Protein AF-A0A7V8DFF9-F1 (afdb_monomer_lite)

Radius of gyration: 15.07 Å; chains: 1; bounding box: 38×27×42 Å

pLDDT: mean 95.69, std 2.93, range [72.56, 98.31]

Foldseek 3Di:
DVVVPDFDFEEPDWDWDADPLWIKTHYDPVQAQWDQDPPPGIDRRHGDRMDTDQEAEAADAPVPADPDDDWDWDDDPDRRIHTYHYDHCPDPCRVVVVVVRNCCSVVVDPDDD

Sequence (113 aa):
LLARGAVFVADDNTDLAVRDGRLYATAPSAIIGLIEVRGIGVVAIGGAAETEVRVVIDLVTPDEVERMPEEQWCEVVAGIRMRRFALAAFEASATAKVAVAVQVATGCLPLIS

Secondary structure (DSSP, 8-state):
-GGGTPPP--SS--EEEEETTEEEEE--GGGTTEEEETTTEEEE----S-EE--EEEEEE-GGG--SSPPPEEEEEETTEEEEEEEEETTSTTHHHHHHHHHHHHTTSS----

Structure (mmCIF, N/CA/C/O backbone):
data_AF-A0A7V8DFF9-F1
#
_entry.id   AF-A0A7V8DFF9-F1
#
loop_
_atom_site.group_PDB
_atom_site.id
_atom_site.type_symbol
_atom_site.label_atom_id
_atom_site.label_alt_id
_atom_site.label_comp_id
_atom_site.label_asym_id
_atom_site.label_entity_id
_atom_site.label_seq_id
_atom_site.pdbx_PDB_ins_code
_atom_site.Cartn_x
_atom_site.Cartn_y
_atom_site.Cartn_z
_atom_site.occupancy
_atom_site.B_iso_or_equiv
_atom_site.auth_seq_id
_atom_site.auth_comp_id
_atom_site.auth_asym_id
_atom_site.auth_atom_id
_atom_site.pdbx_PDB_model_num
ATOM 1 N N . LEU A 1 1 ? 4.960 -9.291 -4.410 1.00 94.31 1 LEU A N 1
ATOM 2 C CA . LEU A 1 1 ? 3.680 -9.580 -3.715 1.00 94.31 1 LEU A CA 1
ATOM 3 C C . LEU A 1 1 ? 2.806 -10.547 -4.511 1.00 94.31 1 LEU A C 1
ATOM 5 O O . LEU A 1 1 ? 2.477 -11.591 -3.969 1.00 94.31 1 LEU A O 1
ATOM 9 N N . LEU A 1 2 ? 2.508 -10.268 -5.787 1.00 94.50 2 LEU A N 1
ATOM 10 C CA . LEU A 1 2 ? 1.692 -11.138 -6.658 1.00 94.50 2 LEU A CA 1
ATOM 11 C C . LEU A 1 2 ? 2.149 -12.607 -6.676 1.00 94.50 2 LEU A C 1
ATOM 13 O O . LEU A 1 2 ? 1.358 -13.504 -6.414 1.00 94.50 2 LEU A O 1
ATOM 17 N N . ALA A 1 3 ? 3.453 -12.858 -6.844 1.00 92.81 3 ALA A N 1
ATOM 18 C CA . ALA A 1 3 ? 4.028 -14.212 -6.813 1.00 92.81 3 ALA A CA 1
ATOM 19 C C . ALA A 1 3 ? 3.839 -14.967 -5.476 1.00 92.81 3 ALA A C 1
ATOM 21 O O . ALA A 1 3 ? 4.092 -16.164 -5.402 1.00 92.81 3 ALA A O 1
ATOM 22 N N . ARG A 1 4 ? 3.419 -14.274 -4.408 1.00 92.19 4 ARG A N 1
ATOM 23 C CA . ARG A 1 4 ? 3.122 -14.839 -3.081 1.00 92.19 4 ARG A CA 1
ATOM 24 C C . ARG A 1 4 ? 1.612 -14.924 -2.809 1.00 92.19 4 ARG A C 1
ATOM 26 O O . ARG A 1 4 ? 1.224 -15.104 -1.661 1.00 92.19 4 ARG A O 1
ATOM 33 N N . GLY A 1 5 ? 0.774 -14.764 -3.836 1.00 93.69 5 GLY A N 1
ATOM 34 C CA . GLY A 1 5 ? -0.683 -14.884 -3.738 1.00 93.69 5 GLY A CA 1
ATOM 35 C C . GLY A 1 5 ? -1.423 -13.601 -3.354 1.00 93.69 5 GLY A C 1
ATOM 36 O O . GLY A 1 5 ? -2.611 -1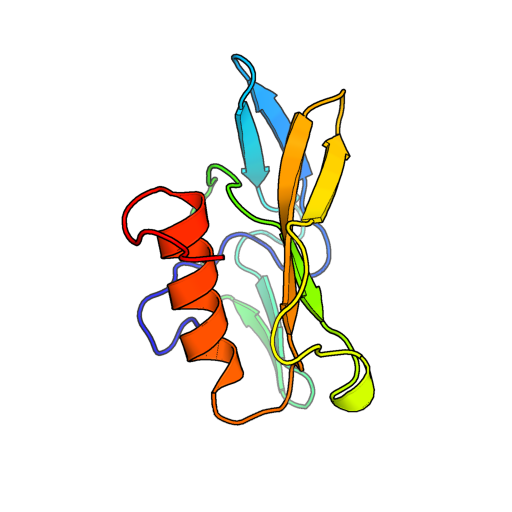3.664 -3.057 1.00 93.69 5 GLY A O 1
ATOM 37 N N . ALA A 1 6 ? -0.758 -12.440 -3.350 1.00 96.06 6 ALA A N 1
ATOM 38 C CA . ALA A 1 6 ? -1.467 -11.168 -3.208 1.00 96.06 6 ALA A CA 1
ATOM 39 C C . ALA A 1 6 ? -2.310 -10.877 -4.458 1.00 96.06 6 ALA A C 1
ATOM 41 O O . ALA A 1 6 ? -1.902 -11.213 -5.570 1.00 96.06 6 ALA A O 1
ATOM 42 N N . VAL A 1 7 ? -3.444 -10.205 -4.274 1.00 96.75 7 VAL A N 1
ATOM 43 C CA . VAL A 1 7 ? -4.326 -9.780 -5.366 1.00 96.75 7 VAL A CA 1
ATOM 44 C C . VAL A 1 7 ? -4.066 -8.307 -5.674 1.00 96.75 7 VAL A C 1
ATOM 46 O O . VAL A 1 7 ? -3.986 -7.487 -4.762 1.00 96.75 7 VAL A O 1
ATOM 49 N N . PHE A 1 8 ? -3.892 -7.984 -6.954 1.00 97.62 8 PHE A N 1
ATOM 50 C CA . PHE A 1 8 ? -3.698 -6.611 -7.416 1.00 97.62 8 PHE A CA 1
ATOM 51 C C . PHE A 1 8 ? -5.005 -5.815 -7.358 1.00 97.62 8 PHE A C 1
ATOM 53 O O . PHE A 1 8 ? -6.073 -6.382 -7.583 1.00 97.62 8 PHE A O 1
ATOM 60 N N . VAL A 1 9 ? -4.911 -4.514 -7.084 1.00 97.94 9 VAL A N 1
ATOM 61 C CA . VAL A 1 9 ? -6.053 -3.586 -7.116 1.00 97.94 9 VAL A CA 1
ATOM 62 C C . VAL A 1 9 ? -5.744 -2.426 -8.053 1.00 97.94 9 VAL A C 1
ATOM 64 O O . VAL A 1 9 ? -6.445 -2.261 -9.044 1.00 97.94 9 VAL A O 1
ATOM 67 N N . ALA A 1 10 ? -4.682 -1.669 -7.770 1.00 97.69 10 ALA A N 1
ATOM 68 C CA . ALA A 1 10 ? -4.285 -0.485 -8.524 1.00 97.69 10 ALA A CA 1
ATOM 69 C C . ALA A 1 10 ? -2.759 -0.287 -8.495 1.00 97.69 10 ALA A C 1
ATOM 71 O O . ALA A 1 10 ? -2.086 -0.801 -7.597 1.00 97.69 10 ALA A O 1
ATOM 72 N N . ASP A 1 11 ? -2.246 0.468 -9.466 1.00 96.56 11 ASP A N 1
ATOM 73 C CA . ASP A 1 11 ? -0.859 0.933 -9.576 1.00 96.56 11 ASP A CA 1
ATOM 74 C C . ASP A 1 11 ? -0.860 2.431 -9.907 1.00 96.56 11 ASP A C 1
ATOM 76 O O . ASP A 1 11 ? -1.789 2.901 -10.565 1.00 96.56 11 ASP A O 1
ATOM 80 N N . ASP A 1 12 ? 0.158 3.162 -9.445 1.00 93.75 12 ASP A N 1
ATOM 81 C CA . ASP A 1 12 ? 0.336 4.625 -9.532 1.00 93.75 12 ASP A CA 1
ATOM 82 C C . ASP A 1 12 ? -0.792 5.502 -8.952 1.00 93.75 12 ASP A C 1
ATOM 84 O O . ASP A 1 12 ? -0.550 6.315 -8.062 1.00 93.75 12 ASP A O 1
ATOM 88 N N . ASN A 1 13 ? -2.026 5.362 -9.436 1.00 95.25 13 ASN A N 1
ATOM 89 C CA . ASN A 1 13 ? -3.190 6.112 -8.973 1.00 95.25 13 ASN A CA 1
ATOM 90 C C . ASN A 1 13 ? -4.221 5.169 -8.353 1.00 95.25 13 ASN A C 1
ATOM 92 O O . ASN A 1 13 ? -4.555 4.127 -8.912 1.00 95.25 13 ASN A O 1
ATOM 96 N N . THR A 1 14 ? -4.750 5.550 -7.193 1.00 96.88 14 THR A N 1
ATOM 97 C CA . THR A 1 14 ? -5.745 4.772 -6.446 1.00 96.88 14 THR A CA 1
ATOM 98 C C . THR A 1 14 ? -6.874 5.688 -6.000 1.00 96.88 14 THR A C 1
ATOM 100 O O . THR A 1 14 ? -6.630 6.679 -5.313 1.00 96.88 14 THR A O 1
ATOM 103 N N . ASP A 1 15 ? -8.105 5.333 -6.353 1.00 97.25 15 ASP A N 1
ATOM 104 C CA . ASP A 1 15 ? -9.297 6.036 -5.892 1.00 97.25 15 ASP A CA 1
ATOM 105 C C . ASP A 1 15 ? -9.681 5.525 -4.503 1.00 97.25 15 ASP A C 1
ATOM 107 O O . ASP A 1 15 ? -9.822 4.317 -4.281 1.00 97.25 15 ASP A O 1
ATOM 111 N N . LEU A 1 16 ? -9.854 6.459 -3.568 1.00 97.00 16 LEU A N 1
ATOM 112 C CA . LEU A 1 16 ? -10.152 6.178 -2.170 1.00 97.00 16 LEU A CA 1
ATOM 113 C C . LEU A 1 16 ? -11.553 6.660 -1.795 1.00 97.00 16 LEU A C 1
ATOM 115 O O . LEU A 1 16 ? -11.917 7.809 -2.045 1.00 97.00 16 LEU A O 1
ATOM 119 N N . ALA A 1 17 ? -12.319 5.796 -1.131 1.00 96.75 17 ALA A N 1
ATOM 120 C CA . ALA A 1 17 ? -13.658 6.110 -0.647 1.00 96.75 17 ALA A CA 1
ATOM 121 C C . ALA A 1 17 ? -13.833 5.697 0.816 1.00 96.75 17 ALA A C 1
ATOM 123 O O . ALA A 1 17 ? -13.450 4.597 1.220 1.00 96.75 17 ALA A O 1
ATOM 124 N N . VAL A 1 18 ? -14.458 6.570 1.607 1.00 97.00 18 VAL A N 1
ATOM 125 C CA . VAL A 1 18 ? -14.826 6.271 2.996 1.00 97.00 18 VAL A CA 1
ATOM 126 C C . VAL A 1 18 ? -16.277 5.806 3.044 1.00 97.00 18 VAL A C 1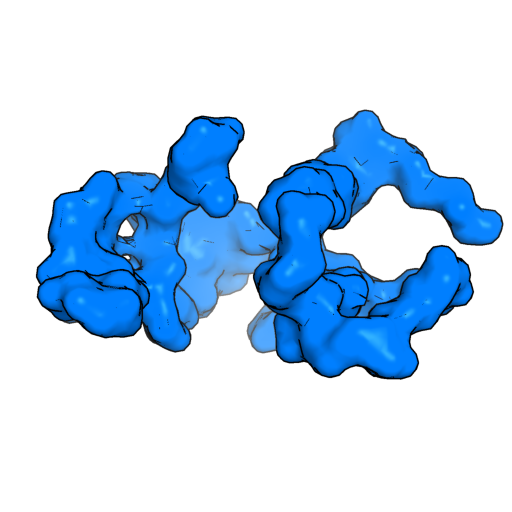
ATOM 128 O O . VAL A 1 18 ? -17.173 6.510 2.581 1.00 97.00 18 VAL A O 1
ATOM 131 N N . ARG A 1 19 ? -16.512 4.620 3.612 1.00 96.25 19 ARG A N 1
ATOM 132 C CA . ARG A 1 19 ? -17.845 4.029 3.816 1.00 96.25 19 ARG A CA 1
ATOM 133 C C . ARG A 1 19 ? -17.909 3.427 5.212 1.00 96.25 19 ARG A C 1
ATOM 135 O O . ARG A 1 19 ? -17.042 2.633 5.569 1.00 96.25 19 ARG A O 1
ATOM 142 N N . ASP A 1 20 ? -18.894 3.837 6.006 1.00 94.44 20 ASP A N 1
ATOM 143 C CA . ASP A 1 20 ? -19.101 3.363 7.384 1.00 94.44 20 ASP A CA 1
ATOM 144 C C . ASP A 1 20 ? -17.836 3.435 8.262 1.00 94.44 20 ASP A C 1
ATOM 146 O O . ASP A 1 20 ? -17.510 2.519 9.016 1.00 94.44 20 ASP A O 1
ATOM 150 N N . GLY A 1 21 ? -17.075 4.527 8.121 1.00 92.75 21 GLY A N 1
ATOM 151 C CA . GLY A 1 21 ? -15.830 4.749 8.865 1.00 92.75 21 GLY A CA 1
ATOM 152 C C . GLY A 1 21 ? -14.652 3.871 8.427 1.00 92.75 21 GLY A C 1
ATOM 153 O O . GLY A 1 21 ? -13.634 3.841 9.113 1.00 92.75 21 GLY A O 1
ATOM 154 N N . ARG A 1 22 ? -14.766 3.159 7.302 1.00 94.94 22 ARG A N 1
ATOM 155 C CA . ARG A 1 22 ? -13.697 2.344 6.710 1.00 94.94 22 ARG A CA 1
ATOM 156 C C . ARG A 1 22 ? -13.267 2.913 5.370 1.00 94.94 22 ARG A C 1
ATOM 158 O O . ARG A 1 22 ? -14.081 3.471 4.637 1.00 94.94 22 ARG A O 1
ATOM 165 N N . LEU A 1 23 ? -11.992 2.738 5.047 1.00 97.31 23 LEU A N 1
ATOM 166 C CA . LEU A 1 23 ? -11.416 3.192 3.790 1.00 97.31 23 LEU A CA 1
ATOM 167 C C . LEU A 1 23 ? -11.343 2.042 2.793 1.00 97.31 23 LEU A C 1
ATOM 169 O O . LEU A 1 23 ? -10.840 0.967 3.118 1.00 97.31 23 LEU A O 1
ATOM 173 N N . TYR A 1 24 ? -11.794 2.296 1.575 1.00 98.00 24 TYR A N 1
ATOM 174 C CA . TYR A 1 24 ? -11.734 1.355 0.470 1.00 98.00 24 TYR A CA 1
ATOM 175 C C . TYR A 1 24 ? -10.951 1.951 -0.691 1.00 98.00 24 TYR A C 1
ATOM 177 O O . TYR A 1 24 ? -11.015 3.157 -0.927 1.00 98.00 24 TYR A O 1
ATOM 185 N N . ALA A 1 25 ? -10.214 1.091 -1.388 1.00 98.00 25 ALA A N 1
ATOM 186 C CA . ALA A 1 25 ? -9.390 1.428 -2.536 1.00 98.00 25 ALA A CA 1
ATOM 187 C C . ALA A 1 25 ? -9.891 0.712 -3.789 1.00 98.00 25 ALA A C 1
ATOM 189 O O . ALA A 1 25 ? -10.184 -0.486 -3.750 1.00 98.00 25 ALA A O 1
ATOM 190 N N . THR A 1 26 ? -9.923 1.446 -4.896 1.00 98.31 26 THR A N 1
ATOM 191 C CA . THR A 1 26 ? -10.228 0.952 -6.245 1.00 98.31 26 THR A CA 1
ATOM 192 C C . THR A 1 26 ? -9.229 1.540 -7.244 1.00 98.31 26 THR A C 1
ATOM 194 O O . THR A 1 26 ? -8.591 2.557 -6.962 1.00 98.31 26 THR A O 1
ATOM 197 N N . ALA A 1 27 ? -9.068 0.910 -8.407 1.00 97.88 27 ALA A N 1
ATOM 198 C CA . ALA A 1 27 ? -8.329 1.527 -9.508 1.00 97.88 27 ALA A CA 1
ATOM 199 C C . ALA A 1 27 ? -9.226 2.513 -10.276 1.00 97.88 27 ALA A C 1
ATOM 201 O O . ALA A 1 27 ? -10.375 2.166 -10.573 1.00 97.88 27 ALA A O 1
ATOM 202 N N . PRO A 1 28 ? -8.694 3.676 -10.693 1.00 97.06 28 PRO A N 1
ATOM 203 C CA . PRO A 1 28 ? -9.363 4.536 -11.658 1.00 97.06 28 PRO A CA 1
ATOM 204 C C . PRO A 1 28 ? -9.691 3.773 -12.943 1.00 97.06 28 PRO A C 1
ATOM 206 O O . PRO A 1 28 ? -8.898 2.956 -13.419 1.00 97.06 28 PRO A O 1
ATOM 209 N N . SER A 1 29 ? -10.836 4.084 -13.554 1.00 95.25 29 SER A N 1
ATOM 210 C CA . SER A 1 29 ? -11.378 3.342 -14.706 1.00 95.25 29 SER A CA 1
ATOM 211 C C . SER A 1 29 ? -10.412 3.204 -15.887 1.00 95.25 29 SER A C 1
ATOM 213 O O . SER A 1 29 ? -10.429 2.189 -16.581 1.00 95.25 29 SER A O 1
ATOM 215 N N . ALA A 1 30 ? -9.544 4.196 -16.095 1.00 95.81 30 ALA A N 1
ATOM 216 C CA . ALA A 1 30 ? -8.564 4.215 -17.176 1.00 95.81 30 ALA A CA 1
ATOM 217 C C . ALA A 1 30 ? -7.422 3.190 -17.019 1.00 95.81 30 ALA A C 1
ATOM 219 O O . ALA A 1 30 ? -6.777 2.871 -18.014 1.00 95.81 30 ALA A O 1
ATOM 220 N N . ILE A 1 31 ? -7.159 2.689 -15.804 1.00 95.56 31 ILE A N 1
ATOM 221 C CA . ILE A 1 31 ? -5.985 1.850 -15.492 1.00 95.56 31 ILE A CA 1
ATOM 222 C C . ILE A 1 31 ? -6.330 0.556 -14.737 1.00 95.56 31 ILE A C 1
ATOM 224 O O . ILE A 1 31 ? -5.458 -0.082 -14.149 1.00 95.56 31 ILE A O 1
ATOM 228 N N . ILE A 1 32 ? -7.598 0.133 -14.755 1.00 96.69 32 ILE A N 1
ATOM 229 C CA . ILE A 1 32 ? -8.041 -1.094 -14.076 1.00 96.69 32 ILE A CA 1
ATOM 230 C C . ILE A 1 32 ? -7.227 -2.307 -14.547 1.00 96.69 32 ILE A C 1
ATOM 232 O O . ILE A 1 32 ? -7.205 -2.641 -15.732 1.00 96.69 32 ILE A O 1
ATOM 236 N N . GLY A 1 33 ? -6.609 -3.011 -13.593 1.00 96.56 33 GLY A N 1
ATOM 237 C CA . GLY A 1 33 ? -5.869 -4.249 -13.849 1.00 96.56 33 GLY A CA 1
ATOM 238 C C . GLY A 1 33 ? -4.581 -4.068 -14.656 1.00 96.56 33 GLY A C 1
ATOM 239 O O . GLY A 1 33 ? -4.042 -5.066 -15.145 1.00 96.56 33 GLY A O 1
ATOM 240 N N . LEU A 1 34 ? -4.115 -2.825 -14.813 1.00 97.25 34 LEU A N 1
ATOM 241 C CA . LEU A 1 34 ? -2.877 -2.474 -15.499 1.00 97.25 34 LEU A CA 1
ATOM 242 C C . LEU A 1 34 ? -1.801 -2.087 -14.481 1.00 97.25 34 LEU A C 1
ATOM 244 O O . LEU A 1 34 ? -2.088 -1.399 -13.507 1.00 97.25 34 LEU A O 1
ATOM 248 N N . ILE A 1 35 ? -0.566 -2.515 -14.733 1.00 96.56 35 ILE A N 1
ATOM 249 C CA . ILE A 1 35 ? 0.622 -2.150 -13.950 1.00 96.56 35 ILE A CA 1
ATOM 250 C C . ILE A 1 35 ? 1.779 -1.838 -14.903 1.00 96.56 35 ILE A C 1
ATOM 252 O O . ILE A 1 35 ? 1.952 -2.534 -15.912 1.00 96.56 35 ILE A O 1
ATOM 256 N N . GLU A 1 36 ? 2.582 -0.815 -14.603 1.00 96.12 36 GLU A N 1
ATOM 257 C CA . GLU A 1 36 ? 3.833 -0.579 -15.327 1.00 96.12 36 GLU A CA 1
ATOM 258 C C . GLU A 1 36 ? 4.955 -1.437 -14.730 1.00 96.12 36 GLU A C 1
ATOM 260 O O . GLU A 1 36 ? 5.343 -1.295 -13.571 1.00 96.12 36 GLU A O 1
ATOM 265 N N . VAL A 1 37 ? 5.550 -2.310 -15.544 1.00 95.44 37 VAL A N 1
ATOM 266 C CA . VAL A 1 37 ? 6.768 -3.027 -15.161 1.00 95.44 37 VAL A CA 1
ATOM 267 C C . VAL A 1 37 ? 7.945 -2.413 -15.902 1.00 95.44 37 VAL A C 1
ATOM 269 O O . VAL A 1 37 ? 8.159 -2.668 -17.090 1.00 95.44 37 VAL A O 1
ATOM 272 N N . ARG A 1 38 ? 8.730 -1.594 -15.194 1.00 93.88 38 ARG A N 1
ATOM 273 C CA . ARG A 1 38 ? 9.898 -0.910 -15.767 1.00 93.88 38 ARG A CA 1
ATOM 274 C C . ARG A 1 38 ? 10.846 -1.898 -16.450 1.00 93.88 38 ARG A C 1
ATOM 276 O O . ARG A 1 38 ? 11.208 -2.927 -15.884 1.00 93.88 38 ARG A O 1
ATOM 283 N N . GLY A 1 39 ? 11.255 -1.562 -17.673 1.00 97.50 39 GLY A N 1
ATOM 284 C CA . GLY A 1 39 ? 12.076 -2.422 -18.533 1.00 97.50 39 GLY A CA 1
ATOM 285 C C . GLY A 1 39 ? 11.290 -3.452 -19.357 1.00 97.50 39 GLY A C 1
ATOM 286 O O . GLY A 1 39 ? 11.878 -4.082 -20.230 1.00 97.50 39 GLY A O 1
ATOM 287 N N . ILE A 1 40 ? 9.982 -3.599 -19.124 1.00 97.38 40 ILE A N 1
ATOM 288 C CA . ILE A 1 40 ? 9.082 -4.475 -19.892 1.00 97.38 40 ILE A CA 1
ATOM 289 C C . ILE A 1 40 ? 7.986 -3.648 -20.580 1.00 97.38 40 ILE A C 1
ATOM 291 O O . ILE A 1 40 ? 7.790 -3.778 -21.785 1.00 97.38 40 ILE A O 1
ATOM 295 N N . GLY A 1 41 ? 7.302 -2.779 -19.833 1.00 96.75 41 GLY A N 1
ATOM 296 C CA . GLY A 1 41 ? 6.176 -1.964 -20.297 1.00 96.75 41 GLY A CA 1
ATOM 297 C C . GLY A 1 41 ? 4.924 -2.147 -19.436 1.00 96.75 41 GLY A C 1
ATOM 298 O O . GLY A 1 41 ? 4.979 -2.738 -18.357 1.00 96.75 41 GLY A O 1
ATOM 299 N N . VAL A 1 42 ? 3.790 -1.637 -19.917 1.00 97.31 42 VAL A N 1
ATOM 300 C CA . VAL A 1 42 ? 2.487 -1.785 -19.249 1.00 97.31 42 VAL A CA 1
ATOM 301 C C . VAL A 1 42 ? 1.916 -3.171 -19.532 1.00 97.31 42 VAL A C 1
ATOM 303 O O . VAL A 1 42 ? 1.823 -3.583 -20.690 1.00 97.31 42 VAL A O 1
ATOM 306 N N . VAL A 1 43 ? 1.515 -3.885 -18.482 1.00 97.12 43 VAL A N 1
ATOM 307 C CA . VAL A 1 43 ? 0.962 -5.240 -18.579 1.00 97.12 43 VAL A CA 1
ATOM 308 C C . VAL A 1 43 ? -0.414 -5.321 -17.929 1.00 97.12 43 VAL A C 1
ATOM 310 O O . VAL A 1 43 ? -0.661 -4.731 -16.879 1.00 97.12 43 VAL A O 1
ATOM 313 N N . ALA A 1 44 ? -1.311 -6.081 -18.557 1.00 96.94 44 ALA A N 1
ATOM 314 C CA . ALA A 1 44 ? -2.620 -6.398 -18.003 1.00 96.94 44 ALA A CA 1
ATOM 315 C C . ALA A 1 44 ? -2.525 -7.671 -17.157 1.00 96.94 44 ALA A C 1
ATOM 317 O O . ALA A 1 44 ? -2.251 -8.752 -17.680 1.00 96.94 44 ALA A O 1
ATOM 318 N N . ILE A 1 45 ? -2.756 -7.539 -15.855 1.00 95.50 45 ILE A N 1
ATOM 319 C CA . ILE A 1 45 ? -2.702 -8.647 -14.888 1.00 95.50 45 ILE A CA 1
ATOM 320 C C . ILE A 1 45 ? -4.066 -8.949 -14.257 1.00 95.50 45 ILE A C 1
ATOM 322 O O . ILE A 1 45 ? -4.201 -9.922 -13.515 1.00 95.50 45 ILE A O 1
ATOM 326 N N . GLY A 1 46 ? -5.084 -8.139 -14.570 1.00 93.88 46 GLY A N 1
ATOM 327 C CA . GLY A 1 46 ? -6.372 -8.176 -13.882 1.00 93.88 46 GLY A CA 1
ATOM 328 C C . GLY A 1 46 ? -6.238 -7.707 -12.432 1.00 93.88 46 GLY A C 1
ATOM 329 O O . GLY A 1 46 ? -5.218 -7.155 -12.038 1.00 93.88 46 GLY A O 1
ATOM 330 N N . GLY A 1 47 ? -7.269 -7.904 -11.621 1.00 92.75 47 GLY A N 1
ATOM 331 C CA . GLY A 1 47 ? -7.238 -7.484 -10.224 1.00 92.75 47 GLY A CA 1
ATOM 332 C C . GLY A 1 47 ? -8.592 -7.622 -9.549 1.00 92.75 47 GLY A C 1
ATOM 333 O O . GLY A 1 47 ? -9.595 -7.926 -10.197 1.00 92.75 47 GLY A O 1
ATOM 334 N N . ALA A 1 48 ? -8.616 -7.403 -8.239 1.00 96.81 48 ALA A N 1
ATOM 335 C CA . ALA A 1 48 ? -9.859 -7.186 -7.521 1.00 96.81 48 ALA A CA 1
ATOM 336 C C . ALA A 1 48 ? -10.404 -5.794 -7.857 1.00 96.81 48 ALA A C 1
ATOM 338 O O . ALA A 1 48 ? -9.646 -4.836 -7.995 1.00 96.81 48 ALA A O 1
ATOM 339 N N . ALA A 1 49 ? -11.728 -5.685 -7.954 1.00 96.44 49 ALA A N 1
ATOM 340 C CA . ALA A 1 49 ? -12.384 -4.404 -8.201 1.00 96.44 49 ALA A CA 1
ATOM 341 C C . ALA A 1 49 ? -12.184 -3.414 -7.041 1.00 96.44 49 ALA A C 1
ATOM 343 O O . ALA A 1 49 ? -12.155 -2.209 -7.265 1.00 96.44 49 ALA A O 1
ATOM 344 N N . GLU A 1 50 ? -12.057 -3.923 -5.812 1.00 97.88 50 GLU A N 1
ATOM 345 C CA . GLU A 1 50 ? -11.995 -3.122 -4.594 1.00 97.88 50 GLU A CA 1
ATOM 346 C C . GLU A 1 50 ? -11.338 -3.901 -3.444 1.00 97.88 50 GLU A C 1
ATOM 348 O O . GLU A 1 50 ? -11.442 -5.129 -3.378 1.00 97.88 50 GLU A O 1
ATOM 353 N N . THR A 1 51 ? -10.710 -3.187 -2.506 1.00 98.00 51 THR A N 1
ATOM 354 C CA . THR A 1 51 ? -10.282 -3.734 -1.208 1.00 98.00 51 THR A CA 1
ATOM 355 C C . THR A 1 51 ? -10.481 -2.732 -0.072 1.00 98.00 51 THR A C 1
ATOM 357 O O . THR A 1 51 ? -10.388 -1.526 -0.282 1.00 98.00 51 THR A O 1
ATOM 360 N N . GLU A 1 52 ? -10.690 -3.218 1.155 1.00 97.50 52 GLU A N 1
ATOM 361 C CA . GLU A 1 52 ? -10.530 -2.394 2.362 1.00 97.50 52 GLU A CA 1
ATOM 362 C C . GLU A 1 52 ? -9.033 -2.112 2.580 1.00 97.50 52 GLU A C 1
ATOM 364 O O . GLU A 1 52 ? -8.205 -3.026 2.504 1.00 97.50 52 GLU A O 1
ATOM 369 N N . VAL A 1 53 ? -8.674 -0.858 2.856 1.00 97.31 53 VAL A N 1
ATOM 370 C CA . VAL A 1 53 ? -7.304 -0.457 3.196 1.00 97.31 53 VAL A CA 1
ATOM 371 C C . VAL A 1 53 ? -7.134 -0.561 4.709 1.00 97.31 53 VAL A C 1
ATOM 373 O O . VAL A 1 53 ? -7.978 -0.103 5.476 1.00 97.31 53 VAL A O 1
ATOM 376 N N . ARG A 1 54 ? -6.048 -1.199 5.153 1.00 96.94 54 ARG A N 1
ATOM 377 C CA . ARG A 1 54 ? -5.827 -1.519 6.577 1.00 96.94 54 ARG A CA 1
ATOM 378 C C . ARG A 1 54 ? -4.526 -0.976 7.144 1.00 96.94 54 ARG A C 1
ATOM 380 O O . ARG A 1 54 ? -4.382 -0.897 8.359 1.00 96.94 54 ARG A O 1
ATOM 387 N N . VAL A 1 55 ? -3.573 -0.657 6.279 1.00 97.38 55 VAL A N 1
ATOM 388 C CA . VAL A 1 55 ? -2.215 -0.281 6.654 1.00 97.38 55 VAL A CA 1
ATOM 389 C C . VAL A 1 55 ? -1.619 0.599 5.568 1.00 97.38 55 VAL A C 1
ATOM 391 O O . VAL A 1 55 ? -1.889 0.382 4.386 1.00 97.38 55 VAL A O 1
ATOM 394 N N . VAL A 1 56 ? -0.795 1.557 5.977 1.00 97.94 56 VAL A N 1
ATOM 395 C CA . VAL A 1 56 ? 0.064 2.337 5.084 1.00 97.94 56 VAL A CA 1
ATOM 396 C C . VAL A 1 56 ? 1.501 1.872 5.277 1.00 97.94 56 VAL A C 1
ATOM 398 O O . VAL A 1 56 ? 1.955 1.670 6.405 1.00 97.94 56 VAL A O 1
ATOM 401 N N . ILE A 1 57 ? 2.210 1.661 4.172 1.00 97.81 57 ILE A N 1
ATOM 402 C CA . ILE A 1 57 ? 3.615 1.264 4.182 1.00 97.81 57 ILE A CA 1
ATOM 403 C C . ILE A 1 57 ? 4.387 2.276 3.350 1.00 97.81 57 ILE A C 1
ATOM 405 O O . ILE A 1 57 ? 4.241 2.307 2.130 1.00 97.81 57 ILE A O 1
ATOM 409 N N . ASP A 1 58 ? 5.220 3.063 4.015 1.00 97.88 58 ASP A N 1
ATOM 410 C CA . ASP A 1 58 ? 6.114 4.000 3.355 1.00 97.88 58 ASP A CA 1
ATOM 411 C C . ASP A 1 58 ? 7.377 3.266 2.915 1.00 97.88 58 ASP A C 1
ATOM 413 O O . ASP A 1 58 ? 8.018 2.552 3.694 1.00 97.88 58 ASP A O 1
ATOM 417 N N . LEU A 1 59 ? 7.724 3.436 1.643 1.00 97.88 59 LEU A N 1
ATOM 418 C CA . LEU A 1 59 ? 8.960 2.917 1.081 1.00 97.88 59 LEU A CA 1
ATOM 419 C C . LEU A 1 59 ? 10.062 3.961 1.275 1.00 97.88 59 LEU A C 1
ATOM 421 O O . LEU A 1 59 ? 10.048 5.001 0.623 1.00 97.88 59 LEU A O 1
ATOM 425 N N . VAL A 1 60 ? 10.994 3.671 2.179 1.00 97.62 60 VAL A N 1
ATOM 426 C CA . VAL A 1 60 ? 12.049 4.590 2.644 1.00 97.62 60 VAL A CA 1
ATOM 427 C C . VAL A 1 60 ? 13.444 4.052 2.315 1.00 97.62 60 VAL A C 1
ATOM 429 O O . VAL A 1 60 ? 13.585 2.908 1.858 1.00 97.62 60 VAL A O 1
ATOM 432 N N . THR A 1 61 ? 14.495 4.846 2.533 1.00 97.44 61 THR A N 1
ATOM 433 C CA . THR A 1 61 ? 15.867 4.335 2.41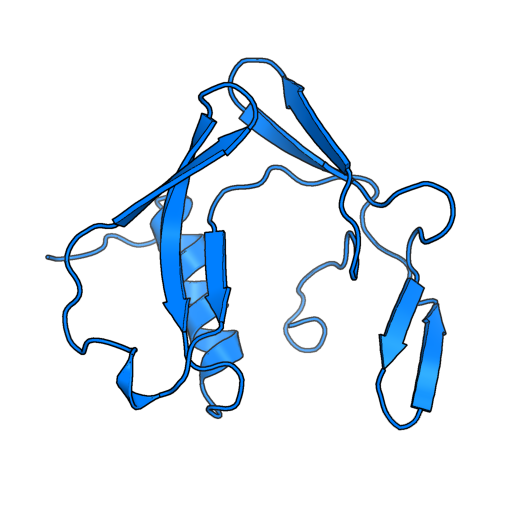6 1.00 97.44 61 THR A CA 1
ATOM 434 C C . THR A 1 61 ? 16.211 3.414 3.597 1.00 97.44 61 THR A C 1
ATOM 436 O O . THR A 1 61 ? 15.597 3.499 4.661 1.00 97.44 61 THR A O 1
ATOM 439 N N . PRO A 1 62 ? 17.170 2.476 3.450 1.00 96.62 62 PRO A N 1
ATOM 440 C CA . PRO A 1 62 ? 17.485 1.520 4.516 1.00 96.62 62 PRO A CA 1
ATOM 441 C C . PRO A 1 62 ? 17.907 2.146 5.852 1.00 96.62 62 PRO A C 1
ATOM 443 O O . PRO A 1 62 ? 17.654 1.559 6.898 1.00 96.62 62 PRO A O 1
ATOM 446 N N . ASP A 1 63 ? 18.551 3.310 5.825 1.00 96.31 63 ASP A N 1
ATOM 447 C CA . ASP A 1 63 ? 18.994 4.059 7.004 1.00 96.31 63 ASP A CA 1
ATOM 448 C C . ASP A 1 63 ? 17.848 4.743 7.767 1.00 96.31 63 ASP A C 1
ATOM 450 O O . ASP A 1 63 ? 17.993 5.014 8.957 1.00 96.31 63 ASP A O 1
ATOM 454 N N . GLU A 1 64 ? 16.692 4.941 7.128 1.00 96.69 64 GLU A N 1
ATOM 455 C CA . GLU A 1 64 ? 15.472 5.466 7.755 1.00 96.69 64 GLU A CA 1
ATOM 456 C C . GLU A 1 64 ? 14.651 4.369 8.463 1.00 96.69 64 GLU A C 1
ATOM 458 O O . GLU A 1 64 ? 13.691 4.661 9.178 1.00 96.69 64 GLU A O 1
ATOM 463 N N . VAL A 1 65 ? 15.004 3.089 8.284 1.00 97.06 65 VAL A N 1
ATOM 464 C CA . VAL A 1 65 ? 14.302 1.968 8.923 1.00 97.06 65 VAL A CA 1
ATOM 465 C C . VAL A 1 65 ? 14.855 1.731 10.328 1.00 97.06 65 VAL A C 1
ATOM 467 O O . VAL A 1 65 ? 15.878 1.073 10.524 1.00 97.06 65 VAL A O 1
ATOM 470 N N . GLU A 1 66 ? 14.135 2.223 11.333 1.00 95.56 66 GLU A N 1
ATOM 471 C CA . GLU A 1 66 ? 14.474 1.986 12.735 1.00 95.56 66 GLU A CA 1
ATOM 472 C C . GLU A 1 66 ? 14.341 0.505 13.123 1.00 95.56 66 GLU A C 1
ATOM 474 O O . GLU A 1 66 ? 13.412 -0.201 12.725 1.00 95.56 66 GLU A O 1
ATOM 479 N N . ARG A 1 67 ? 15.258 0.024 13.972 1.00 93.81 67 ARG A N 1
ATOM 480 C CA . ARG A 1 67 ? 15.229 -1.361 14.474 1.00 93.81 67 ARG A CA 1
ATOM 481 C C . ARG A 1 67 ? 14.004 -1.640 15.351 1.00 93.81 67 ARG A C 1
ATOM 483 O O . ARG A 1 67 ? 13.490 -2.753 15.323 1.00 93.81 67 ARG A O 1
ATOM 490 N N . MET A 1 68 ? 13.607 -0.661 16.166 1.00 93.94 68 MET A N 1
ATOM 491 C CA . MET A 1 68 ? 12.487 -0.731 17.112 1.00 93.94 68 MET A CA 1
ATOM 492 C C . MET A 1 68 ? 11.727 0.604 17.054 1.00 93.94 68 MET A C 1
ATOM 494 O O . MET A 1 68 ? 11.954 1.450 17.918 1.00 93.94 68 MET A O 1
ATOM 498 N N . PRO A 1 69 ? 10.909 0.828 16.011 1.00 94.25 69 PRO A N 1
ATOM 499 C CA . PRO A 1 69 ? 10.191 2.083 15.849 1.00 94.25 69 PRO A CA 1
ATOM 500 C C . PRO A 1 69 ? 9.090 2.225 16.901 1.00 94.25 69 PRO A C 1
ATOM 502 O O . PRO A 1 69 ? 8.459 1.240 17.298 1.00 94.25 69 PRO A O 1
ATOM 505 N N . GLU A 1 70 ? 8.810 3.463 17.294 1.00 93.62 70 GLU A N 1
ATOM 506 C CA . GLU A 1 70 ? 7.575 3.786 18.010 1.00 93.62 70 GLU A CA 1
ATOM 507 C C . GLU A 1 70 ? 6.340 3.526 17.131 1.00 93.62 70 GLU A C 1
ATOM 509 O O . GLU A 1 70 ? 6.419 3.407 15.905 1.00 93.62 70 GLU A O 1
ATOM 514 N N . GLU A 1 71 ? 5.163 3.434 17.752 1.00 94.25 71 GLU A N 1
ATOM 515 C CA . GLU A 1 71 ? 3.923 3.224 17.014 1.00 94.25 71 GLU A CA 1
ATOM 516 C C . GLU A 1 71 ? 3.547 4.466 16.195 1.00 94.25 71 GLU A C 1
ATOM 518 O O . GLU A 1 71 ? 3.317 5.550 16.732 1.00 94.25 71 GLU A O 1
ATOM 523 N N . GLN A 1 72 ? 3.426 4.292 14.878 1.00 95.06 72 GLN A N 1
ATOM 524 C CA . GLN A 1 72 ? 3.150 5.383 13.951 1.00 95.06 72 GLN A CA 1
ATOM 525 C C . GLN A 1 72 ? 1.773 5.253 13.301 1.00 95.06 72 GLN A C 1
ATOM 527 O O . GLN A 1 72 ? 1.324 4.172 12.911 1.00 95.06 72 GLN A O 1
ATOM 532 N N . TRP A 1 73 ? 1.123 6.404 13.140 1.00 95.56 73 TRP A N 1
ATOM 533 C CA . TRP A 1 73 ? -0.189 6.539 12.521 1.00 95.56 73 TRP A CA 1
ATOM 534 C C . TRP A 1 73 ? -0.192 7.727 11.567 1.00 95.56 73 TRP A C 1
ATOM 536 O O . TRP A 1 73 ? 0.307 8.793 11.925 1.00 95.56 73 TRP A O 1
ATOM 546 N N . CYS A 1 74 ? -0.822 7.583 10.407 1.00 95.12 74 CYS A N 1
ATOM 547 C CA . CYS A 1 74 ? -1.082 8.694 9.492 1.00 95.12 74 CYS A CA 1
ATOM 548 C C . CYS A 1 74 ? -2.583 8.865 9.262 1.00 95.12 74 CYS A C 1
ATOM 550 O O . CYS A 1 74 ? -3.347 7.908 9.378 1.00 95.12 74 CYS A O 1
ATOM 552 N N . GLU A 1 75 ? -3.006 10.091 8.966 1.00 93.94 75 GLU A N 1
ATOM 553 C CA . GLU A 1 75 ? -4.326 10.352 8.394 1.00 93.94 75 GLU A CA 1
ATOM 554 C C . GLU A 1 75 ? -4.245 10.152 6.878 1.00 93.94 75 GLU A C 1
ATOM 556 O O . GLU A 1 75 ? -3.372 10.730 6.234 1.00 93.94 75 GLU A O 1
ATOM 561 N N . VAL A 1 76 ? -5.124 9.313 6.324 1.00 90.62 76 VAL A N 1
ATOM 562 C CA . VAL A 1 76 ? -5.122 8.978 4.892 1.00 90.62 76 VAL A CA 1
ATOM 563 C C . VAL A 1 76 ? -6.084 9.883 4.125 1.00 90.62 76 VAL A C 1
ATOM 565 O O . VAL A 1 76 ? -5.681 10.569 3.192 1.00 90.62 76 VAL A O 1
ATOM 568 N N . VAL A 1 77 ? -7.360 9.906 4.520 1.00 92.12 77 VAL A N 1
ATOM 569 C CA . VAL A 1 77 ? -8.385 10.792 3.947 1.00 92.12 77 VAL A CA 1
ATOM 570 C C . VAL A 1 77 ? -9.556 10.939 4.917 1.00 92.12 77 VAL A C 1
ATOM 572 O O . VAL A 1 77 ? -9.920 9.983 5.602 1.00 92.12 77 VAL A O 1
ATOM 575 N N . ALA A 1 78 ? -10.153 12.133 4.960 1.00 87.88 78 ALA A N 1
ATOM 576 C CA . ALA A 1 78 ? -11.364 12.442 5.727 1.00 87.88 78 ALA A CA 1
ATOM 577 C C . ALA A 1 78 ? -11.315 11.972 7.199 1.00 87.88 78 ALA A C 1
ATOM 579 O O . ALA A 1 78 ? -12.272 11.381 7.700 1.00 87.88 78 ALA A O 1
ATOM 580 N N . GLY A 1 79 ? -10.190 12.195 7.891 1.00 90.50 79 GLY A N 1
ATOM 581 C CA . GLY A 1 79 ? -10.014 11.810 9.294 1.00 90.50 79 GLY A CA 1
ATOM 582 C C . GLY A 1 79 ? -9.767 10.318 9.549 1.00 90.50 79 GLY A C 1
ATOM 583 O O . GLY A 1 79 ? -9.562 9.933 10.702 1.00 90.50 79 GLY A O 1
ATOM 584 N N . ILE A 1 80 ? -9.755 9.459 8.520 1.00 94.56 80 ILE A N 1
ATOM 585 C CA . ILE A 1 80 ? -9.427 8.039 8.691 1.00 94.56 80 ILE A CA 1
ATOM 586 C C . ILE A 1 80 ? -7.929 7.891 8.943 1.00 94.56 80 ILE A C 1
ATOM 588 O O . ILE A 1 80 ? -7.105 8.153 8.063 1.00 94.56 80 ILE A O 1
ATOM 592 N N . ARG A 1 81 ? -7.583 7.438 10.152 1.00 95.12 81 ARG A N 1
ATOM 593 C CA . ARG A 1 81 ? -6.203 7.151 10.553 1.00 95.12 81 ARG A CA 1
ATOM 594 C C . ARG A 1 81 ? -5.873 5.675 10.397 1.00 95.12 81 ARG A C 1
ATOM 596 O O . ARG A 1 81 ? -6.689 4.815 10.718 1.00 95.12 81 ARG A O 1
ATOM 603 N N . MET A 1 82 ? -4.655 5.386 9.956 1.00 95.50 82 MET A N 1
ATOM 604 C CA . MET A 1 82 ? -4.159 4.024 9.771 1.00 95.50 82 MET A CA 1
ATOM 605 C C . MET A 1 82 ? -2.791 3.833 10.392 1.00 95.50 82 MET A C 1
ATOM 607 O O . MET A 1 82 ? -1.999 4.776 10.456 1.00 95.50 82 MET A O 1
ATOM 611 N N . ARG A 1 83 ? -2.511 2.596 10.818 1.00 95.56 83 ARG A N 1
ATOM 612 C CA . ARG A 1 83 ? -1.151 2.217 11.192 1.00 95.56 83 ARG A CA 1
ATOM 613 C C . ARG A 1 83 ? -0.234 2.396 9.995 1.00 95.56 83 ARG A C 1
ATOM 615 O O . ARG A 1 83 ? -0.570 1.989 8.878 1.00 95.56 83 ARG A O 1
ATOM 622 N N . ARG A 1 84 ? 0.922 2.984 10.270 1.00 97.62 84 ARG A N 1
ATOM 623 C CA . ARG A 1 84 ? 1.966 3.271 9.298 1.00 97.62 84 ARG A CA 1
ATOM 624 C C . ARG A 1 84 ? 3.222 2.493 9.662 1.00 97.62 84 ARG A C 1
ATOM 626 O O . ARG A 1 84 ? 3.622 2.483 10.822 1.00 97.62 84 ARG A O 1
ATOM 633 N N . PHE A 1 85 ? 3.844 1.872 8.671 1.00 97.62 85 PHE A N 1
ATOM 634 C CA . PHE A 1 85 ? 5.152 1.234 8.803 1.00 97.62 85 PHE A CA 1
ATOM 635 C C . PHE A 1 85 ? 6.095 1.785 7.738 1.00 97.62 85 PHE A C 1
ATOM 637 O O . PHE A 1 85 ? 5.653 2.099 6.639 1.00 97.62 85 PHE A O 1
ATOM 644 N N . ALA A 1 86 ? 7.386 1.858 8.042 1.00 97.75 86 ALA A N 1
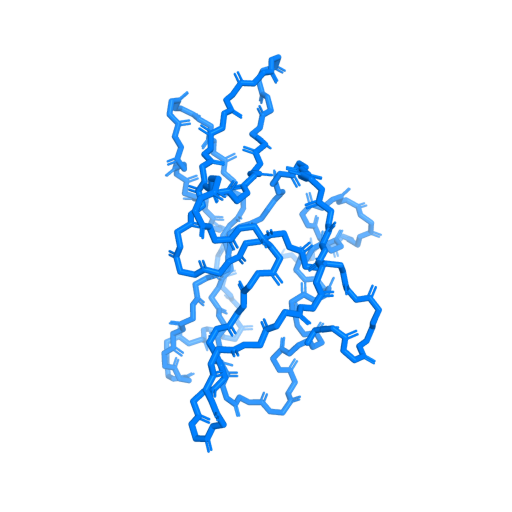ATOM 645 C CA . ALA A 1 86 ? 8.420 2.216 7.078 1.00 97.75 86 ALA A CA 1
ATOM 646 C C . ALA A 1 86 ? 9.220 0.962 6.698 1.00 97.75 86 ALA A C 1
ATOM 648 O O . ALA A 1 86 ? 9.635 0.209 7.581 1.00 97.75 86 ALA A O 1
ATOM 649 N N . LEU A 1 87 ? 9.416 0.713 5.401 1.00 98.00 87 LEU A N 1
ATOM 650 C CA . LEU A 1 87 ? 10.174 -0.430 4.883 1.00 98.00 87 LEU A CA 1
ATOM 651 C C . LEU A 1 87 ? 11.147 -0.000 3.783 1.00 98.00 87 LEU A C 1
ATOM 653 O O . LEU A 1 87 ? 10.823 0.830 2.939 1.00 98.00 87 LEU A O 1
ATOM 657 N N . ALA A 1 8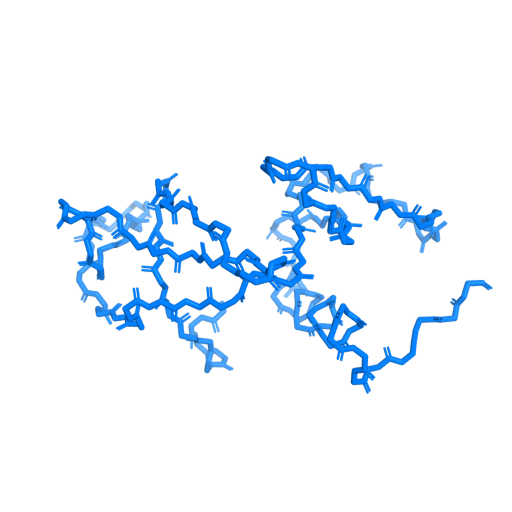8 ? 12.308 -0.652 3.723 1.00 98.12 88 ALA A N 1
ATOM 658 C CA . ALA A 1 88 ? 13.225 -0.503 2.600 1.00 98.12 88 ALA A CA 1
ATOM 659 C C . ALA A 1 88 ? 12.730 -1.332 1.404 1.00 98.12 88 ALA A C 1
ATOM 661 O O . ALA A 1 88 ? 12.674 -2.559 1.474 1.00 98.12 88 ALA A O 1
ATOM 662 N N . ALA A 1 89 ? 12.392 -0.687 0.284 1.00 95.94 89 ALA A N 1
ATOM 663 C CA . ALA A 1 89 ? 11.728 -1.350 -0.849 1.00 95.94 89 ALA A CA 1
ATOM 664 C C . ALA A 1 89 ? 12.528 -2.508 -1.478 1.00 95.94 89 ALA A C 1
ATOM 666 O O . ALA A 1 89 ? 11.946 -3.494 -1.933 1.00 95.94 89 ALA A O 1
ATOM 667 N N . PHE A 1 90 ? 13.857 -2.384 -1.514 1.00 94.50 90 PHE A N 1
ATOM 668 C CA . PHE A 1 90 ? 14.739 -3.272 -2.280 1.00 94.50 90 PHE A CA 1
ATOM 669 C C . PHE A 1 90 ? 15.482 -4.311 -1.434 1.00 94.50 90 PHE A C 1
ATOM 671 O O . PHE A 1 90 ? 16.348 -5.020 -1.946 1.00 94.50 90 PHE A O 1
ATOM 678 N N . GLU A 1 91 ? 15.159 -4.446 -0.147 1.00 95.62 91 GLU A N 1
ATOM 679 C CA . GLU A 1 91 ? 15.695 -5.554 0.641 1.00 95.62 91 GLU A CA 1
ATOM 680 C C . GLU A 1 91 ? 14.998 -6.875 0.267 1.00 95.62 91 GLU A C 1
ATOM 682 O O . GLU A 1 91 ? 13.796 -6.918 -0.005 1.00 95.62 91 GLU A O 1
ATOM 687 N N . ALA A 1 92 ? 15.726 -7.993 0.326 1.00 95.88 92 ALA A N 1
ATOM 688 C CA . ALA A 1 92 ? 15.184 -9.306 -0.047 1.00 95.88 92 ALA A CA 1
ATOM 689 C C . ALA A 1 92 ? 13.930 -9.706 0.761 1.00 95.88 92 ALA A C 1
ATOM 691 O O . ALA A 1 92 ? 13.084 -10.466 0.287 1.00 95.88 92 ALA A O 1
ATOM 692 N N . SER A 1 93 ? 13.798 -9.183 1.983 1.00 96.06 93 SER A N 1
ATOM 693 C CA . SER A 1 93 ? 12.692 -9.478 2.893 1.00 96.06 93 SER A CA 1
ATOM 694 C C . SER A 1 93 ? 11.502 -8.514 2.785 1.00 96.06 93 SER A C 1
ATOM 696 O O . SER A 1 93 ? 10.491 -8.770 3.439 1.00 96.06 93 SER A O 1
ATOM 698 N N . ALA A 1 94 ? 11.551 -7.476 1.935 1.00 96.69 94 ALA A N 1
ATOM 699 C CA . ALA A 1 94 ? 10.532 -6.419 1.871 1.00 96.69 94 ALA A CA 1
ATOM 700 C C . ALA A 1 94 ? 9.109 -6.987 1.745 1.00 96.69 94 ALA A C 1
ATOM 702 O O . ALA A 1 94 ? 8.223 -6.698 2.546 1.00 96.69 94 ALA A O 1
ATOM 703 N N . THR A 1 95 ? 8.899 -7.897 0.787 1.00 96.88 95 THR A N 1
ATOM 704 C CA . THR A 1 95 ? 7.575 -8.505 0.560 1.00 96.88 95 THR A CA 1
ATOM 705 C C . THR A 1 95 ? 7.095 -9.388 1.715 1.00 96.88 95 THR A C 1
ATOM 707 O O . THR A 1 95 ? 5.888 -9.521 1.915 1.00 96.88 95 THR A O 1
ATOM 710 N N . ALA A 1 96 ? 8.009 -9.986 2.485 1.00 96.62 96 ALA A N 1
ATOM 711 C CA . ALA A 1 96 ? 7.662 -10.747 3.682 1.00 96.62 96 ALA A CA 1
ATOM 712 C C . ALA A 1 96 ? 7.285 -9.810 4.839 1.00 96.62 96 ALA A C 1
ATOM 714 O O . ALA A 1 96 ? 6.300 -10.067 5.529 1.00 96.62 96 ALA A O 1
ATOM 715 N N . LYS A 1 97 ? 8.002 -8.691 5.004 1.00 97.12 97 LYS A N 1
ATOM 716 C CA . LYS A 1 97 ? 7.678 -7.668 6.007 1.00 97.12 97 LYS A CA 1
ATOM 717 C C . LYS A 1 97 ? 6.330 -6.997 5.740 1.00 97.12 97 LYS A C 1
ATOM 719 O O . LYS A 1 97 ? 5.574 -6.807 6.686 1.00 97.12 97 LYS A O 1
ATOM 724 N N . VAL A 1 98 ? 5.970 -6.747 4.475 1.00 97.88 98 VAL A N 1
ATOM 725 C CA . VAL A 1 98 ? 4.617 -6.282 4.102 1.00 97.88 98 VAL A CA 1
ATOM 726 C C . VAL A 1 98 ? 3.542 -7.238 4.631 1.00 97.88 98 VAL A C 1
ATOM 728 O O . VAL A 1 98 ? 2.567 -6.796 5.233 1.00 97.88 98 VAL A O 1
ATOM 731 N N . ALA A 1 99 ? 3.723 -8.554 4.468 1.00 96.69 99 ALA A N 1
ATOM 732 C CA . ALA A 1 99 ? 2.756 -9.536 4.960 1.00 96.69 99 ALA A CA 1
ATOM 733 C C . ALA A 1 99 ? 2.629 -9.523 6.495 1.00 96.69 99 ALA A C 1
ATOM 735 O O . ALA A 1 99 ? 1.518 -9.639 7.012 1.00 96.69 99 ALA A O 1
ATOM 736 N N . VAL A 1 100 ? 3.738 -9.347 7.224 1.00 97.00 100 VAL A N 1
ATOM 737 C CA . VAL A 1 100 ? 3.722 -9.194 8.691 1.00 97.00 100 VAL A CA 1
ATOM 738 C C . VAL A 1 100 ? 3.001 -7.907 9.098 1.00 97.00 100 VAL A C 1
ATOM 740 O O . VAL A 1 100 ? 2.134 -7.954 9.967 1.00 97.00 100 VAL A O 1
ATOM 743 N N . ALA A 1 101 ? 3.290 -6.780 8.443 1.00 97.25 101 ALA A N 1
ATOM 744 C CA . ALA A 1 101 ? 2.641 -5.497 8.713 1.00 97.25 101 ALA A CA 1
ATOM 745 C C . ALA A 1 101 ? 1.116 -5.573 8.521 1.00 97.25 101 ALA A C 1
ATOM 747 O O . ALA A 1 101 ? 0.362 -5.104 9.374 1.00 97.25 101 ALA A O 1
ATOM 748 N N . VAL A 1 102 ? 0.652 -6.233 7.452 1.00 96.88 102 VAL A N 1
ATOM 749 C CA . VAL A 1 102 ? -0.780 -6.484 7.216 1.00 96.88 102 VAL A CA 1
ATOM 750 C C . VAL A 1 102 ? -1.385 -7.338 8.331 1.00 96.88 102 VAL A C 1
ATOM 752 O O . VAL A 1 102 ? -2.450 -6.998 8.842 1.00 96.88 102 VAL A O 1
ATOM 755 N N . GLN A 1 103 ? -0.720 -8.419 8.749 1.00 97.12 103 GLN A N 1
ATOM 756 C CA . GLN A 1 103 ? -1.207 -9.272 9.842 1.00 97.12 103 GLN A CA 1
ATOM 757 C C . GLN A 1 103 ? -1.284 -8.523 11.177 1.00 97.12 103 GLN A C 1
ATOM 759 O O . GLN A 1 103 ? -2.245 -8.703 11.919 1.00 97.12 103 GLN A O 1
ATOM 764 N N . VAL A 1 104 ? -0.321 -7.646 11.466 1.00 96.75 104 VAL A N 1
ATOM 765 C CA . VAL A 1 104 ? -0.361 -6.780 12.652 1.00 96.75 104 VAL A CA 1
ATOM 766 C C . VAL A 1 104 ? -1.524 -5.791 12.567 1.00 96.75 104 VAL A C 1
ATOM 768 O O . VAL A 1 104 ? -2.319 -5.688 13.497 1.00 96.75 104 VAL A O 1
ATOM 771 N N . ALA A 1 105 ? -1.683 -5.096 11.439 1.00 95.31 105 ALA A N 1
ATOM 772 C CA . ALA A 1 105 ? -2.734 -4.092 11.255 1.00 95.31 105 ALA A CA 1
ATOM 773 C C . ALA A 1 105 ? -4.161 -4.678 11.206 1.00 95.31 105 ALA A C 1
ATOM 775 O O . ALA A 1 105 ? -5.149 -3.984 11.454 1.00 95.31 105 ALA A O 1
ATOM 776 N N . THR A 1 106 ? -4.286 -5.966 10.887 1.00 95.31 106 THR A N 1
ATOM 777 C CA . THR A 1 106 ? -5.561 -6.700 10.902 1.00 95.31 106 THR A CA 1
ATOM 778 C C . THR A 1 106 ? -5.814 -7.446 12.214 1.00 95.31 106 THR A C 1
ATOM 780 O O . THR A 1 106 ? -6.897 -8.000 12.385 1.00 95.31 106 THR A O 1
ATOM 783 N N . GLY A 1 107 ? -4.867 -7.418 13.159 1.00 95.50 107 GLY A N 1
ATOM 784 C CA . GLY A 1 107 ? -4.986 -8.074 14.464 1.00 95.50 107 GLY A CA 1
ATOM 785 C C . GLY A 1 107 ? -4.723 -9.583 14.447 1.00 95.50 107 GLY A C 1
ATOM 786 O O . GLY A 1 107 ? -4.950 -10.247 15.454 1.00 95.50 107 GLY A O 1
ATOM 787 N N . CYS A 1 108 ? -4.240 -10.140 13.333 1.00 96.88 108 CYS A N 1
ATOM 788 C CA . CYS A 1 108 ? -3.847 -11.548 13.237 1.00 96.88 108 CYS A CA 1
ATOM 789 C C . CYS A 1 108 ? -2.544 -11.851 13.988 1.00 96.88 108 CYS A C 1
ATOM 791 O O . CYS A 1 108 ? -2.375 -12.960 14.489 1.00 96.88 108 CY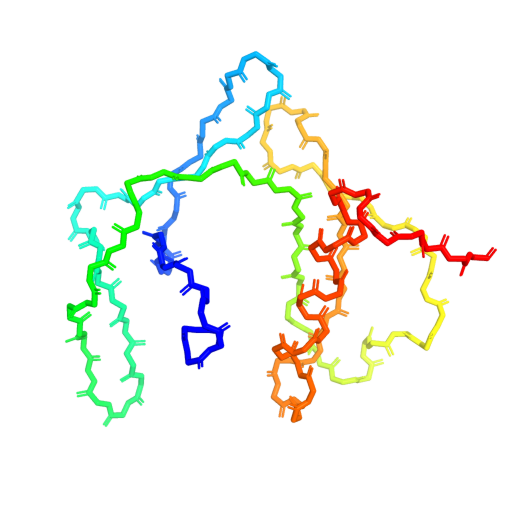S A O 1
ATOM 793 N N . LEU A 1 109 ? -1.627 -10.880 14.060 1.00 96.75 109 LEU A N 1
ATOM 794 C CA . LEU A 1 109 ? -0.395 -10.982 14.840 1.00 96.75 109 LEU A CA 1
ATOM 795 C C . LEU A 1 109 ? -0.311 -9.848 15.867 1.00 96.75 109 LEU A C 1
ATOM 797 O O . LEU A 1 109 ? -0.485 -8.686 15.497 1.00 96.75 109 LEU A O 1
ATOM 801 N N . PRO A 1 110 ? -0.003 -10.144 17.141 1.00 94.56 110 PRO A N 1
ATOM 802 C CA . PRO A 1 110 ? 0.276 -9.102 18.115 1.00 94.56 110 PRO A CA 1
ATOM 803 C C . PRO A 1 110 ? 1.643 -8.470 17.829 1.00 94.56 110 PRO A C 1
ATOM 805 O O . PRO A 1 110 ? 2.626 -9.172 17.587 1.00 94.56 110 PRO A O 1
ATOM 808 N N . LEU A 1 111 ? 1.716 -7.140 17.894 1.00 92.00 111 LEU A N 1
ATOM 809 C CA . LEU A 1 111 ? 2.987 -6.421 17.957 1.00 92.00 111 LEU A CA 1
ATOM 810 C C . LEU A 1 111 ? 3.359 -6.231 19.427 1.00 92.00 111 LEU A C 1
ATOM 812 O O . LEU A 1 111 ? 2.550 -5.716 20.196 1.00 92.00 111 LEU A O 1
ATOM 816 N N . ILE A 1 112 ? 4.565 -6.650 19.801 1.00 88.94 112 ILE A N 1
ATOM 817 C CA . ILE A 1 112 ? 5.107 -6.446 21.145 1.00 88.94 112 ILE A CA 1
ATOM 818 C C . ILE A 1 112 ? 6.061 -5.253 21.074 1.00 88.94 112 ILE A C 1
ATOM 820 O O . ILE A 1 112 ? 7.065 -5.326 20.363 1.00 88.94 112 ILE A O 1
ATOM 824 N N . SER A 1 113 ? 5.709 -4.170 21.765 1.00 72.56 113 SER A N 1
ATOM 825 C CA . SER A 1 113 ? 6.495 -2.935 21.900 1.00 72.56 113 SER A CA 1
ATOM 826 C C . SER A 1 113 ? 7.110 -2.833 23.287 1.00 72.56 113 SER A C 1
ATOM 828 O O . SER A 1 113 ? 6.330 -3.027 24.250 1.00 72.56 113 SER A O 1
#